Protein AF-A0A401XIW5-F1 (afdb_monomer_lite)

Structure (mmCIF, N/CA/C/O backbone):
data_AF-A0A401XIW5-F1
#
_entry.id   AF-A0A401XIW5-F1
#
loop_
_atom_site.group_PDB
_atom_site.id
_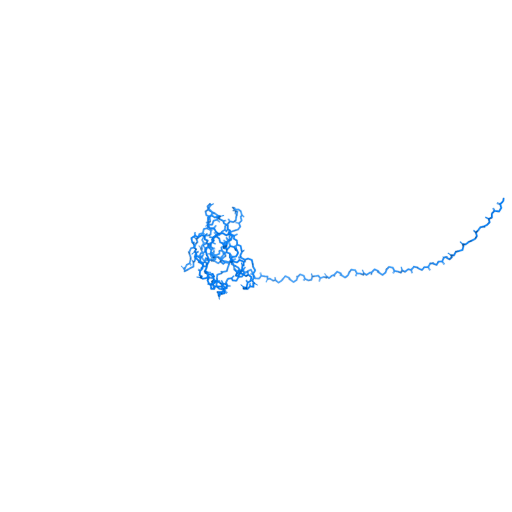atom_site.type_symbol
_atom_site.label_atom_id
_atom_site.label_alt_id
_atom_site.label_comp_id
_atom_site.label_asym_id
_atom_site.label_entity_id
_atom_site.label_seq_id
_atom_site.pdbx_PDB_ins_code
_atom_site.Cartn_x
_atom_site.Cartn_y
_atom_site.Cartn_z
_atom_site.occupancy
_atom_site.B_iso_or_equiv
_atom_site.auth_seq_id
_atom_site.auth_comp_id
_atom_site.auth_asym_id
_atom_site.auth_atom_id
_atom_site.pdbx_PDB_model_num
ATOM 1 N N . MET A 1 1 ? 84.175 1.172 57.069 1.00 37.31 1 MET A N 1
ATOM 2 C CA . MET A 1 1 ? 84.748 1.108 55.706 1.00 37.31 1 MET A CA 1
ATOM 3 C C . MET A 1 1 ? 83.890 1.976 54.790 1.00 37.31 1 MET A C 1
ATOM 5 O O . MET A 1 1 ? 82.680 1.837 54.856 1.00 37.31 1 MET A O 1
ATOM 9 N N . LYS A 1 2 ? 84.532 2.912 54.066 1.00 37.97 2 LYS A N 1
ATOM 10 C CA . LYS A 1 2 ? 84.139 3.655 52.837 1.00 37.97 2 LYS A CA 1
ATOM 11 C C . LYS A 1 2 ? 82.796 3.223 52.183 1.00 37.97 2 LYS A C 1
ATOM 13 O O . LYS A 1 2 ? 82.578 2.031 52.055 1.00 37.97 2 LYS A O 1
ATOM 18 N N . THR A 1 3 ? 81.882 4.083 51.712 1.00 41.94 3 THR A N 1
ATOM 19 C CA . THR A 1 3 ? 82.029 5.334 50.933 1.00 41.94 3 THR A CA 1
ATOM 20 C C . THR A 1 3 ? 80.708 6.121 50.845 1.00 41.94 3 THR A C 1
ATOM 22 O O . THR A 1 3 ? 79.636 5.538 50.724 1.00 41.94 3 THR A O 1
ATOM 25 N N . PHE A 1 4 ? 80.844 7.448 50.775 1.00 37.84 4 PHE A N 1
ATOM 26 C CA . PHE A 1 4 ? 79.904 8.437 50.227 1.00 37.84 4 PHE A CA 1
ATOM 27 C C . PHE A 1 4 ? 79.468 8.133 48.777 1.00 37.84 4 PHE A C 1
ATOM 29 O O . PHE A 1 4 ? 80.301 7.742 47.959 1.00 37.84 4 PHE A O 1
ATOM 36 N N . LYS A 1 5 ? 78.227 8.493 48.417 1.00 41.03 5 LYS A N 1
ATOM 37 C CA . LYS A 1 5 ? 77.905 9.034 47.083 1.00 41.03 5 LYS A CA 1
ATOM 38 C C . LYS A 1 5 ? 76.821 10.111 47.186 1.00 41.03 5 LYS A C 1
ATOM 40 O O . LYS A 1 5 ? 75.716 9.863 47.654 1.00 41.03 5 LYS A O 1
ATOM 45 N N . LEU A 1 6 ? 77.213 11.310 46.765 1.00 42.34 6 LEU A N 1
ATOM 46 C CA . LEU A 1 6 ? 76.418 12.522 46.593 1.00 42.34 6 LEU A CA 1
ATOM 47 C C . LEU A 1 6 ? 75.729 12.501 45.215 1.00 42.34 6 LEU A C 1
ATOM 49 O O . LEU A 1 6 ? 76.299 11.982 44.257 1.00 42.34 6 LEU A O 1
ATOM 53 N N . GLY A 1 7 ? 74.573 13.152 45.109 1.00 36.94 7 GLY A N 1
ATOM 54 C CA . GLY A 1 7 ? 73.889 13.485 43.852 1.00 36.94 7 GLY A CA 1
ATOM 55 C C . GLY A 1 7 ? 72.460 13.940 44.160 1.00 36.94 7 GLY A C 1
ATOM 56 O O . GLY A 1 7 ? 71.568 13.109 44.230 1.00 36.94 7 GLY A O 1
ATOM 57 N N . LEU A 1 8 ? 72.224 15.158 44.663 1.00 43.34 8 LEU A N 1
ATOM 58 C CA . LEU A 1 8 ? 72.025 16.397 43.889 1.00 43.34 8 LEU A CA 1
ATOM 59 C C . LEU A 1 8 ? 71.106 16.189 42.673 1.00 43.34 8 LEU A C 1
ATOM 61 O O . LEU A 1 8 ? 71.531 15.579 41.701 1.00 43.34 8 LEU A O 1
ATOM 65 N N . ILE A 1 9 ? 69.890 16.754 42.711 1.00 45.62 9 ILE A N 1
ATOM 66 C CA . ILE A 1 9 ? 69.423 17.814 41.790 1.00 45.62 9 ILE A CA 1
ATOM 67 C C . ILE A 1 9 ? 67.967 18.223 42.123 1.00 45.62 9 ILE A C 1
ATOM 69 O O . ILE A 1 9 ? 67.027 17.452 41.990 1.00 45.62 9 ILE A O 1
ATOM 73 N N . LYS A 1 10 ? 67.857 19.495 42.534 1.00 39.34 10 LYS A N 1
ATOM 74 C CA . LYS A 1 10 ? 66.812 20.508 42.286 1.00 39.34 10 LYS A CA 1
ATOM 75 C C . LYS A 1 10 ? 65.336 20.199 42.577 1.00 39.34 10 LYS A C 1
ATOM 77 O O . LYS A 1 10 ? 64.615 19.609 41.783 1.00 39.34 10 LYS A O 1
ATOM 82 N N . ALA A 1 11 ? 64.864 20.867 43.628 1.00 47.59 11 ALA A N 1
ATOM 83 C CA . ALA A 1 11 ? 63.531 21.446 43.681 1.00 47.59 11 ALA A CA 1
ATOM 84 C C . ALA A 1 11 ? 63.282 22.391 42.488 1.00 47.59 11 ALA A C 1
ATOM 86 O O . ALA A 1 11 ? 64.125 23.233 42.169 1.00 47.59 11 ALA A O 1
ATOM 87 N N . CYS A 1 12 ? 62.096 22.301 41.891 1.00 41.53 12 CYS A N 1
ATOM 88 C CA . CYS A 1 12 ? 61.442 23.437 41.255 1.00 41.53 12 CYS A CA 1
ATOM 89 C C . CYS A 1 12 ? 59.925 23.242 41.358 1.00 41.53 12 CYS A C 1
ATOM 91 O O . CYS A 1 12 ? 59.324 22.473 40.611 1.00 41.53 12 CYS A O 1
ATOM 93 N N . LEU A 1 13 ? 59.336 23.922 42.346 1.00 44.47 13 LEU A N 1
ATOM 94 C CA . LEU A 1 13 ? 57.960 24.403 42.285 1.00 44.47 13 LEU A CA 1
ATOM 95 C C . LEU A 1 13 ? 57.743 25.067 40.925 1.00 44.47 13 LEU A C 1
ATOM 97 O O . LEU A 1 13 ? 58.480 25.995 40.622 1.00 44.47 13 LEU A O 1
ATOM 101 N N . LEU A 1 14 ? 56.695 24.690 40.199 1.00 46.97 14 LEU A N 1
ATOM 102 C CA . LEU A 1 14 ? 55.871 25.638 39.451 1.00 46.97 14 LEU A CA 1
ATOM 103 C C . LEU A 1 14 ? 54.464 25.044 39.319 1.00 46.97 14 LEU A C 1
ATOM 105 O O . LEU A 1 14 ? 54.198 24.139 38.532 1.00 46.97 14 LEU A O 1
ATOM 109 N N . LEU A 1 15 ? 53.587 25.559 40.177 1.00 45.97 15 LEU A N 1
ATOM 110 C CA . LEU A 1 15 ? 52.139 25.444 40.114 1.00 45.97 15 LEU A CA 1
ATOM 111 C C . LEU A 1 15 ? 51.664 26.018 38.774 1.00 45.97 15 LEU A C 1
ATOM 113 O O . LEU A 1 15 ? 51.851 27.207 38.520 1.00 45.97 15 LEU A O 1
ATOM 117 N N . LEU A 1 16 ? 51.036 25.196 37.936 1.00 48.03 16 LEU A N 1
ATOM 118 C CA . LEU A 1 16 ? 50.231 25.690 36.822 1.00 48.03 16 LEU A CA 1
ATOM 119 C C . LEU A 1 16 ? 48.759 25.695 37.253 1.00 48.03 16 LEU A C 1
ATOM 121 O O . LEU A 1 16 ? 48.281 24.682 37.772 1.00 48.03 16 LEU A O 1
ATOM 125 N N . PRO A 1 17 ? 48.037 26.815 37.077 1.00 44.03 17 PRO A N 1
ATOM 126 C CA . PRO A 1 17 ? 46.630 26.884 37.417 1.00 44.03 17 PRO A CA 1
ATOM 127 C C . PRO A 1 17 ? 45.849 25.994 36.453 1.00 44.03 17 PRO A C 1
ATOM 129 O O . PRO A 1 17 ? 45.993 26.082 35.232 1.00 44.03 17 PRO A O 1
ATOM 132 N N . ILE A 1 18 ? 45.010 25.135 37.024 1.00 52.56 18 ILE A N 1
ATOM 133 C CA . ILE A 1 18 ? 43.974 24.402 36.308 1.00 52.56 18 ILE A CA 1
ATOM 134 C C . ILE A 1 18 ? 43.024 25.465 35.756 1.00 52.56 18 ILE A C 1
ATOM 136 O O . ILE A 1 18 ? 42.173 25.988 36.472 1.00 52.56 18 ILE A O 1
ATOM 140 N N . VAL A 1 19 ? 43.210 25.837 34.492 1.00 48.97 19 VAL A N 1
ATOM 141 C CA . VAL A 1 19 ? 42.214 26.599 33.743 1.00 48.97 19 VAL A CA 1
ATOM 142 C C . VAL A 1 19 ? 41.031 25.657 33.581 1.00 48.97 19 VAL A C 1
ATOM 144 O O . VAL A 1 19 ? 41.038 24.775 32.724 1.00 48.97 19 VAL A O 1
ATOM 147 N N . SER A 1 20 ? 40.042 25.782 34.466 1.00 43.06 20 SER A N 1
ATOM 148 C CA . SER A 1 20 ? 38.747 25.148 34.281 1.00 43.06 20 SER A CA 1
ATOM 149 C C . SER A 1 20 ? 38.121 25.793 33.052 1.00 43.06 20 SER A C 1
ATOM 151 O O . SER A 1 20 ? 37.663 26.937 33.097 1.00 43.06 20 SER A O 1
ATOM 153 N N . TRP A 1 21 ? 38.143 25.078 31.936 1.00 46.25 21 TRP A N 1
ATOM 154 C CA . TRP A 1 21 ? 37.302 25.404 30.800 1.00 46.25 21 TRP A CA 1
ATOM 155 C C . TRP A 1 21 ? 35.865 25.270 31.292 1.00 46.25 21 TRP A C 1
ATOM 157 O O . TRP A 1 21 ? 35.395 24.163 31.551 1.00 46.25 21 TRP A O 1
ATOM 167 N N . GLY A 1 22 ? 35.217 26.412 31.528 1.00 44.25 22 GLY A N 1
ATOM 168 C CA . GLY A 1 22 ? 33.809 26.460 31.877 1.00 44.25 22 GLY A CA 1
ATOM 169 C C . GLY A 1 22 ? 33.021 25.679 30.835 1.00 44.25 22 GLY A C 1
ATOM 170 O O . GLY A 1 22 ? 33.162 25.922 29.635 1.00 44.25 22 GLY A O 1
ATOM 171 N N . GLN A 1 23 ? 32.226 24.717 31.302 1.00 43.03 23 GLN A N 1
ATOM 172 C CA . GLN A 1 23 ? 31.183 24.098 30.501 1.00 43.03 23 GLN A CA 1
ATOM 173 C C . GLN A 1 23 ? 30.237 25.209 30.051 1.00 43.03 23 GLN A C 1
ATOM 175 O O . GLN A 1 23 ? 29.443 25.740 30.822 1.00 43.03 23 GLN A O 1
ATOM 180 N N . PHE A 1 24 ? 30.391 25.606 28.794 1.00 42.59 24 PHE A N 1
ATOM 181 C CA . PHE A 1 24 ? 29.382 26.345 28.067 1.00 42.59 24 PHE A CA 1
ATOM 182 C C . PHE A 1 24 ? 28.251 25.347 27.822 1.00 42.59 24 PHE A C 1
ATOM 184 O O . PHE A 1 24 ? 28.320 24.561 26.880 1.00 42.59 24 PHE A O 1
ATOM 191 N N . ASP A 1 25 ? 27.257 25.311 28.707 1.00 44.00 25 ASP A N 1
ATOM 192 C CA . ASP A 1 25 ? 26.016 24.601 28.427 1.00 44.00 25 ASP A CA 1
ATOM 193 C C . ASP A 1 25 ? 25.265 25.413 27.364 1.00 44.00 25 ASP A C 1
ATOM 195 O O . ASP A 1 25 ? 24.838 26.541 27.644 1.00 44.00 25 ASP A O 1
ATOM 199 N N . PRO A 1 26 ? 25.108 24.915 26.124 1.00 45.03 26 PRO A N 1
ATOM 200 C CA . PRO A 1 26 ? 24.226 25.570 25.182 1.00 45.03 26 PRO A CA 1
ATOM 201 C C . PRO A 1 26 ? 22.808 25.440 25.736 1.00 45.03 26 PRO A C 1
ATOM 203 O O . PRO A 1 26 ? 22.239 24.349 25.805 1.00 45.03 26 PRO A O 1
ATOM 206 N N . ILE A 1 27 ? 22.235 26.571 26.143 1.00 47.72 27 ILE A N 1
ATOM 207 C CA . ILE A 1 27 ? 20.807 26.694 26.412 1.00 47.72 27 ILE A CA 1
ATOM 208 C C . ILE A 1 27 ? 20.106 26.411 25.081 1.00 47.72 27 ILE A C 1
ATOM 210 O O . ILE A 1 27 ? 19.978 27.279 24.217 1.00 47.72 27 ILE A O 1
ATOM 214 N N . PHE A 1 28 ? 19.707 25.157 24.882 1.00 41.66 28 PHE A N 1
ATOM 215 C CA . PHE A 1 28 ? 18.847 24.766 23.780 1.00 41.66 28 PHE A CA 1
ATOM 216 C C . PHE A 1 28 ? 17.485 25.412 24.019 1.00 41.66 28 PHE A C 1
ATOM 218 O O . PHE A 1 28 ? 16.684 24.942 24.828 1.00 41.66 28 PHE A O 1
ATOM 225 N N . TYR A 1 29 ? 17.214 26.505 23.313 1.00 45.19 29 TYR A N 1
ATOM 226 C CA . TYR A 1 29 ? 15.850 26.971 23.131 1.00 45.19 29 TYR A CA 1
ATOM 227 C C . TYR A 1 29 ? 15.076 25.846 22.436 1.00 45.19 29 TYR A C 1
ATOM 229 O O . TYR A 1 29 ? 15.249 25.603 21.242 1.00 45.19 29 TYR A O 1
ATOM 237 N N . ASN A 1 30 ? 14.231 25.140 23.190 1.00 39.53 30 ASN A N 1
ATOM 238 C CA . ASN A 1 30 ? 13.179 24.296 22.633 1.00 39.53 30 ASN A CA 1
ATOM 239 C C . ASN A 1 30 ? 12.168 25.225 21.956 1.00 39.53 30 ASN A C 1
ATOM 241 O O . ASN A 1 30 ? 11.155 25.609 22.539 1.00 39.53 30 ASN A O 1
ATOM 245 N N . ILE A 1 31 ? 12.461 25.623 20.720 1.00 46.56 31 ILE A N 1
ATOM 246 C CA . ILE A 1 31 ? 11.454 26.189 19.833 1.00 46.56 31 ILE A CA 1
ATOM 247 C C . ILE A 1 31 ? 10.496 25.034 19.535 1.00 46.56 31 ILE A C 1
ATOM 249 O O . ILE A 1 31 ? 10.756 24.197 18.672 1.00 46.56 31 ILE A O 1
ATOM 253 N N . MET A 1 32 ? 9.403 24.952 20.297 1.00 43.53 32 MET A N 1
ATOM 254 C CA . MET A 1 32 ? 8.237 24.156 19.925 1.00 43.53 32 MET A CA 1
ATOM 255 C C . MET A 1 32 ? 7.646 24.792 18.669 1.00 43.53 32 MET A C 1
ATOM 257 O O . MET A 1 32 ? 6.782 25.661 18.743 1.00 43.53 32 MET A O 1
ATOM 261 N N . ILE A 1 33 ? 8.145 24.384 17.505 1.00 46.50 33 ILE A N 1
ATOM 262 C CA . ILE A 1 33 ? 7.434 24.604 16.253 1.00 46.50 33 ILE A CA 1
ATOM 263 C C . ILE A 1 33 ? 6.182 23.724 16.351 1.00 46.50 33 ILE A C 1
ATOM 265 O O . ILE A 1 33 ? 6.329 22.506 16.504 1.00 46.50 33 ILE A O 1
ATOM 269 N N . PRO A 1 34 ? 4.959 24.284 16.330 1.00 44.31 34 PRO A N 1
ATOM 270 C CA . PRO A 1 34 ? 3.762 23.469 16.232 1.00 44.31 34 PRO A CA 1
ATOM 271 C C . PRO A 1 34 ? 3.853 22.696 14.917 1.00 44.31 34 PRO A C 1
ATOM 273 O O . PRO A 1 34 ? 3.746 23.256 13.831 1.00 44.31 34 PRO A O 1
ATOM 276 N N . HIS A 1 35 ? 4.148 21.404 15.014 1.00 50.78 35 HIS A N 1
ATOM 277 C CA . HIS A 1 35 ? 4.090 20.519 13.868 1.00 50.78 35 HIS A CA 1
ATOM 278 C C . HIS A 1 35 ? 2.613 20.310 13.552 1.00 50.78 35 HIS A C 1
ATOM 280 O O . HIS A 1 35 ? 1.933 19.565 14.264 1.00 50.78 35 HIS A O 1
ATOM 286 N N . ASP A 1 36 ? 2.121 20.971 12.504 1.00 54.94 36 ASP A N 1
ATOM 287 C CA . ASP A 1 36 ? 0.847 20.615 11.891 1.00 54.94 36 ASP A CA 1
ATOM 288 C C . ASP A 1 36 ? 0.854 19.102 11.659 1.00 54.94 36 ASP A C 1
ATOM 290 O O . ASP A 1 36 ? 1.730 18.549 10.983 1.00 54.94 36 ASP A O 1
ATOM 294 N N . LYS A 1 37 ? -0.071 18.396 12.314 1.00 60.56 37 LYS A N 1
ATOM 295 C CA . LYS A 1 37 ? -0.179 16.946 12.168 1.00 60.56 37 LYS A CA 1
ATOM 296 C C . LYS A 1 37 ? -0.581 16.670 10.727 1.00 60.56 37 LYS A C 1
ATOM 298 O O . LYS A 1 37 ? -1.717 16.940 10.351 1.00 60.56 37 LYS A O 1
ATOM 303 N N . VAL A 1 38 ? 0.351 16.126 9.946 1.00 69.19 38 VAL A N 1
ATOM 304 C CA . VAL A 1 38 ? 0.094 15.665 8.578 1.00 69.19 38 VAL A CA 1
ATOM 305 C C . VAL A 1 38 ? -1.127 14.746 8.596 1.00 69.19 38 VAL A C 1
ATOM 307 O O . VAL A 1 38 ? -1.161 13.760 9.339 1.00 69.19 38 VAL A O 1
ATOM 310 N N . GLU A 1 39 ? -2.144 15.100 7.815 1.00 84.06 39 GLU A N 1
ATOM 311 C CA . GLU A 1 39 ? -3.369 14.319 7.712 1.00 84.06 39 GLU A CA 1
ATOM 312 C C . GLU A 1 39 ? -3.067 12.942 7.115 1.00 84.06 39 GLU A C 1
ATOM 314 O O . GLU A 1 39 ? -2.438 12.812 6.068 1.00 84.06 39 GLU A O 1
ATOM 319 N N . THR A 1 40 ? -3.500 11.893 7.811 1.00 90.38 40 THR A N 1
ATOM 320 C CA . THR A 1 40 ? -3.338 10.508 7.358 1.00 90.38 40 THR A CA 1
ATOM 321 C C . THR A 1 40 ? -4.574 10.053 6.589 1.00 90.38 40 THR A C 1
ATOM 323 O O . THR A 1 40 ? -5.681 10.507 6.882 1.00 90.38 40 THR A O 1
ATOM 326 N N . ILE A 1 41 ? -4.430 9.066 5.700 1.00 92.50 41 ILE A N 1
ATOM 327 C CA . ILE A 1 41 ? -5.585 8.433 5.038 1.00 92.50 41 ILE A CA 1
ATOM 328 C C . ILE A 1 41 ? -6.599 7.939 6.081 1.00 92.50 41 ILE A C 1
ATOM 330 O O . ILE A 1 41 ? -7.790 8.173 5.949 1.00 92.50 41 ILE A O 1
ATOM 334 N N . ALA A 1 42 ? -6.147 7.319 7.176 1.00 92.88 42 ALA A N 1
ATOM 335 C CA . ALA A 1 42 ? -7.054 6.823 8.212 1.00 92.88 42 ALA A CA 1
ATOM 336 C C . ALA A 1 42 ? -7.873 7.947 8.878 1.00 92.88 42 ALA A C 1
ATOM 338 O O . ALA A 1 42 ? -9.036 7.737 9.213 1.00 92.88 42 ALA A O 1
ATOM 339 N N . SER A 1 43 ? -7.288 9.133 9.086 1.00 90.94 43 SER A N 1
ATOM 340 C CA . SER A 1 43 ? -8.031 10.289 9.605 1.00 90.94 43 SER A CA 1
ATOM 341 C C . SER A 1 43 ? -8.975 10.893 8.568 1.00 90.94 43 SER A C 1
ATOM 343 O O . SER A 1 43 ? -10.078 11.272 8.947 1.00 90.94 43 SER A O 1
ATOM 345 N N . MET A 1 44 ? -8.574 10.936 7.295 1.00 92.75 44 MET A N 1
ATOM 346 C CA . MET A 1 44 ? -9.412 11.396 6.183 1.00 92.75 44 MET A CA 1
ATOM 347 C C . MET A 1 44 ? -10.672 10.527 6.057 1.00 92.75 44 MET A C 1
ATOM 349 O O . MET A 1 44 ? -11.775 11.037 6.218 1.00 92.75 44 MET A O 1
ATOM 353 N N . LEU A 1 45 ? -10.503 9.202 5.955 1.00 92.94 45 LEU A N 1
ATOM 354 C CA . LEU A 1 45 ? -11.608 8.236 5.889 1.00 92.94 45 LEU A CA 1
ATOM 355 C C . LEU A 1 45 ? -12.587 8.407 7.069 1.00 92.94 45 LEU A C 1
ATOM 357 O O . LEU A 1 45 ? -13.801 8.440 6.892 1.00 92.94 45 LEU A O 1
ATOM 361 N N . LYS A 1 46 ? -12.069 8.575 8.295 1.00 92.81 46 LYS A N 1
ATOM 362 C CA . LYS A 1 46 ? -12.910 8.800 9.485 1.00 92.81 46 LYS A CA 1
ATOM 363 C C . LYS A 1 46 ? -13.705 10.103 9.420 1.00 92.81 46 LYS A C 1
ATOM 365 O O . LYS A 1 46 ? -14.855 10.117 9.850 1.00 92.81 46 LYS A O 1
ATOM 370 N N . LYS A 1 47 ? -13.107 11.195 8.928 1.00 91.56 47 LYS A N 1
ATOM 371 C CA . LYS A 1 47 ? -13.805 12.483 8.753 1.00 91.56 47 LYS A CA 1
ATOM 372 C C . LYS A 1 47 ? -14.942 12.371 7.742 1.00 91.56 47 LYS A C 1
ATOM 374 O O . LYS A 1 47 ? -15.954 13.041 7.896 1.00 91.56 47 LYS A O 1
ATOM 379 N N . GLU A 1 48 ? -14.784 11.499 6.756 1.00 91.25 48 GLU A N 1
ATOM 380 C CA . GLU A 1 48 ? -15.791 11.207 5.736 1.00 91.25 48 GLU A CA 1
ATOM 381 C C . GLU A 1 48 ? -16.840 10.181 6.206 1.00 91.25 48 GLU A C 1
ATOM 383 O O . GLU A 1 48 ? -17.724 9.796 5.446 1.00 91.25 48 GLU A O 1
ATOM 388 N N . GLY A 1 49 ? -16.778 9.752 7.472 1.00 90.44 49 GLY A N 1
ATOM 389 C CA . GLY A 1 49 ? -17.760 8.853 8.078 1.00 90.44 49 GLY A CA 1
ATOM 390 C C . GLY A 1 49 ? -17.513 7.368 7.812 1.00 90.44 49 GLY A C 1
ATOM 391 O O . GLY A 1 49 ? -18.379 6.548 8.108 1.00 90.44 49 GLY A O 1
ATOM 392 N N . VAL A 1 50 ? -16.345 6.995 7.285 1.00 91.88 50 VAL A N 1
ATOM 393 C CA . VAL A 1 50 ? -15.990 5.593 7.049 1.00 91.88 50 VAL A CA 1
ATOM 394 C C . VAL A 1 50 ? -15.580 4.912 8.351 1.00 91.88 50 VAL A C 1
ATOM 396 O O . VAL A 1 50 ? -14.623 5.311 9.024 1.00 91.88 50 VAL A O 1
ATOM 399 N N . GLU A 1 51 ? -16.265 3.820 8.681 1.00 89.94 51 GLU A N 1
ATOM 400 C CA . GLU A 1 51 ? -15.903 2.978 9.814 1.00 89.94 51 GLU A CA 1
ATOM 401 C C . GLU A 1 51 ? -14.689 2.098 9.475 1.00 89.94 51 GLU A C 1
ATOM 403 O O . GLU A 1 51 ? -14.710 1.272 8.562 1.00 89.94 51 GLU A O 1
ATOM 408 N N . LEU A 1 52 ? -13.598 2.270 10.227 1.00 90.19 52 LEU A N 1
ATOM 409 C CA . LEU A 1 52 ? -12.373 1.492 10.039 1.00 90.19 52 LEU A CA 1
ATOM 410 C C . LEU A 1 52 ? -12.438 0.191 10.844 1.00 90.19 52 LEU A C 1
ATOM 412 O O . LEU A 1 52 ? -11.815 0.084 11.902 1.00 90.19 52 LEU A O 1
ATOM 416 N N . ASN A 1 53 ? -13.183 -0.793 10.348 1.00 86.00 53 ASN A N 1
ATOM 417 C CA . ASN A 1 53 ? -13.241 -2.120 10.953 1.00 86.00 53 ASN A CA 1
ATOM 418 C C . ASN A 1 53 ? -12.309 -3.099 10.220 1.00 86.00 53 ASN A C 1
ATOM 420 O O . ASN A 1 53 ? -12.287 -3.164 8.993 1.00 86.00 53 ASN A O 1
ATOM 424 N N . ILE A 1 54 ? -11.510 -3.846 10.982 1.00 84.50 54 ILE A N 1
ATOM 425 C CA . ILE A 1 54 ? -10.659 -4.921 10.474 1.00 84.50 54 ILE A CA 1
ATOM 426 C C . ILE A 1 54 ? -11.066 -6.187 11.214 1.00 84.50 54 ILE A C 1
ATOM 428 O O . ILE A 1 54 ? -10.816 -6.311 12.414 1.00 84.50 54 ILE A O 1
ATOM 432 N N . GLU A 1 55 ? -11.671 -7.119 10.481 1.00 74.56 55 GLU A N 1
ATOM 433 C CA . GLU A 1 55 ? -11.988 -8.454 10.980 1.00 74.56 55 GLU A CA 1
ATOM 434 C C . GLU A 1 55 ? -10.709 -9.262 11.296 1.00 74.56 55 GLU A C 1
ATOM 436 O O . GLU A 1 55 ? -9.572 -8.809 11.129 1.00 74.56 55 GLU A O 1
ATOM 441 N N . SER A 1 56 ? -10.881 -10.502 11.754 1.00 63.44 56 SER A N 1
ATOM 442 C CA . SER A 1 56 ? -9.825 -11.378 12.286 1.00 63.44 56 SER A CA 1
ATOM 443 C C . SER A 1 56 ? -8.637 -11.653 11.346 1.00 63.44 56 SER A C 1
ATOM 445 O O . SER A 1 56 ? -7.594 -12.110 11.811 1.00 63.44 56 SER A O 1
ATOM 447 N N . GLN A 1 57 ? -8.737 -11.334 10.050 1.00 67.62 57 GLN A N 1
ATOM 448 C CA . GLN A 1 57 ? -7.673 -11.531 9.054 1.00 67.62 57 GLN A CA 1
ATOM 449 C C . GLN A 1 57 ? -6.565 -10.456 9.081 1.00 67.62 57 GLN A C 1
ATOM 451 O O . GLN A 1 57 ? -5.598 -10.536 8.324 1.00 67.62 57 GLN A O 1
ATOM 456 N N . GLY A 1 58 ? -6.666 -9.443 9.951 1.00 80.38 58 GLY A N 1
ATOM 457 C CA . GLY A 1 58 ? -5.611 -8.436 10.148 1.00 80.38 58 GLY A CA 1
ATOM 458 C C . GLY A 1 58 ? -5.490 -7.396 9.024 1.00 80.38 58 GLY A C 1
ATOM 459 O O . GLY A 1 58 ? -4.652 -6.491 9.108 1.00 80.38 58 GLY A O 1
ATOM 460 N N . TYR A 1 59 ? -6.343 -7.478 8.001 1.00 89.75 59 TYR A N 1
ATOM 461 C CA . TYR A 1 59 ? -6.547 -6.438 7.000 1.00 89.75 59 TYR A CA 1
ATOM 462 C C . TYR A 1 59 ? -8.010 -6.386 6.541 1.00 89.75 59 TYR A C 1
ATOM 464 O O . TYR A 1 59 ? -8.752 -7.350 6.713 1.00 89.75 59 TYR A O 1
ATOM 472 N N . ALA A 1 60 ? -8.409 -5.263 5.953 1.00 92.25 60 ALA A N 1
ATOM 473 C CA . ALA A 1 60 ? -9.694 -5.089 5.283 1.00 92.25 60 ALA A CA 1
ATOM 474 C C . ALA A 1 60 ? -9.523 -4.180 4.062 1.00 92.25 60 ALA A C 1
ATOM 476 O O . ALA A 1 60 ? -8.572 -3.398 3.995 1.00 92.25 60 ALA A O 1
ATOM 477 N N . ILE A 1 61 ? -10.435 -4.278 3.097 1.00 93.56 61 ILE A N 1
ATOM 478 C CA . ILE A 1 61 ? -10.484 -3.370 1.948 1.00 93.56 61 ILE A CA 1
ATOM 479 C C . ILE A 1 61 ? -11.731 -2.514 2.081 1.00 93.56 61 ILE A C 1
ATOM 481 O O . ILE A 1 61 ? -12.827 -3.040 2.248 1.00 93.56 61 ILE A O 1
ATOM 485 N N . VAL A 1 62 ? -11.552 -1.204 1.968 1.00 93.88 62 VAL A N 1
ATOM 486 C CA . VAL A 1 62 ? -12.647 -0.240 1.934 1.00 93.88 62 VAL A CA 1
ATOM 487 C C . VAL A 1 62 ? -12.615 0.486 0.602 1.00 93.88 62 VAL A C 1
ATOM 489 O O . VAL A 1 62 ? -11.559 0.937 0.164 1.00 93.88 62 VAL A O 1
ATOM 492 N N . ASN A 1 63 ? -13.767 0.584 -0.049 1.00 93.12 63 ASN A N 1
ATOM 493 C CA . ASN A 1 63 ? -13.923 1.364 -1.269 1.00 93.12 63 ASN A CA 1
ATOM 494 C C . ASN A 1 63 ? -14.632 2.663 -0.920 1.00 93.12 63 ASN A C 1
ATOM 496 O O . ASN A 1 63 ? -15.664 2.634 -0.250 1.00 93.12 63 ASN A O 1
ATOM 500 N N . GLN A 1 64 ? -14.087 3.776 -1.390 1.00 90.12 64 GLN A N 1
ATOM 501 C CA . GLN A 1 64 ? -14.698 5.081 -1.232 1.00 90.12 64 GLN A CA 1
ATOM 502 C C . GLN A 1 64 ? -14.515 5.885 -2.511 1.00 90.12 64 GLN A C 1
ATOM 504 O O . GLN A 1 64 ? -13.410 5.995 -3.051 1.00 90.12 64 GLN A O 1
ATOM 509 N N . ASP A 1 65 ? -15.632 6.397 -3.018 1.00 87.31 65 ASP A N 1
ATOM 510 C CA . ASP A 1 65 ? -15.736 7.001 -4.340 1.00 87.31 65 ASP A CA 1
ATOM 511 C C . ASP A 1 65 ? -15.153 6.088 -5.433 1.00 87.31 65 ASP A C 1
ATOM 513 O O . ASP A 1 65 ? -15.686 5.015 -5.717 1.00 87.31 65 ASP A O 1
ATOM 517 N N . LYS A 1 66 ? -14.048 6.514 -6.053 1.00 88.19 66 LYS A N 1
ATOM 518 C CA . LYS A 1 66 ? -13.331 5.792 -7.117 1.00 88.19 66 LYS A CA 1
ATOM 519 C C . LYS A 1 66 ? -12.034 5.144 -6.631 1.00 88.19 66 LYS A C 1
ATOM 521 O O . LYS A 1 66 ? -11.310 4.565 -7.437 1.00 88.19 66 LYS A O 1
ATOM 526 N N . ASN A 1 67 ? -11.721 5.267 -5.344 1.00 92.62 67 ASN A N 1
ATOM 527 C CA . ASN A 1 67 ? -10.487 4.770 -4.754 1.00 92.62 67 ASN A CA 1
ATOM 528 C C . ASN A 1 67 ? -10.768 3.553 -3.865 1.00 92.62 67 ASN A C 1
ATOM 530 O O . ASN A 1 67 ? -11.796 3.453 -3.195 1.00 92.62 67 ASN A O 1
ATOM 534 N N . SER A 1 68 ? -9.807 2.636 -3.824 1.00 94.94 68 SER A N 1
ATOM 535 C CA . SER A 1 68 ? -9.803 1.521 -2.880 1.00 94.94 68 SER A CA 1
ATOM 536 C C . SER A 1 68 ? -8.670 1.709 -1.883 1.00 94.94 68 SER A C 1
ATOM 538 O O . SER A 1 68 ? -7.556 2.088 -2.251 1.00 94.94 68 SER A O 1
ATOM 540 N N . PHE A 1 69 ? -8.937 1.396 -0.624 1.00 95.88 69 PHE A N 1
ATOM 541 C CA . PHE A 1 69 ? -7.999 1.525 0.478 1.00 95.88 69 PHE A CA 1
ATOM 542 C C . PHE A 1 69 ? -7.831 0.185 1.185 1.00 95.88 69 PHE A C 1
ATOM 544 O O . PHE A 1 69 ? -8.794 -0.547 1.399 1.00 95.88 69 PHE A O 1
ATOM 551 N N . LEU A 1 70 ? -6.596 -0.134 1.562 1.00 95.56 70 LEU A N 1
ATOM 552 C CA . LEU A 1 70 ? -6.273 -1.281 2.394 1.00 95.56 70 LEU A CA 1
ATOM 553 C C . LEU A 1 70 ? -6.053 -0.804 3.825 1.00 95.56 70 LEU A C 1
ATOM 555 O O . LEU A 1 70 ? -5.135 -0.031 4.107 1.00 95.56 70 LEU A O 1
ATOM 559 N N . LEU A 1 71 ? -6.887 -1.297 4.729 1.00 95.06 71 LEU A N 1
ATOM 560 C CA . LEU A 1 71 ? -6.720 -1.148 6.163 1.00 95.06 71 LEU A CA 1
ATOM 561 C C . LEU A 1 71 ? -5.875 -2.315 6.668 1.00 95.06 71 LEU A C 1
ATOM 563 O O . LEU A 1 71 ? -6.147 -3.464 6.342 1.00 95.06 71 LEU A O 1
ATOM 567 N N . PHE A 1 72 ? -4.846 -2.036 7.457 1.00 93.44 72 PHE A N 1
ATOM 568 C CA . PHE A 1 72 ? -3.937 -3.039 7.996 1.00 93.44 72 PHE A CA 1
ATOM 569 C C . PHE A 1 72 ? -3.740 -2.841 9.492 1.00 93.44 72 PHE A C 1
ATOM 571 O O . PHE A 1 72 ? -3.479 -1.728 9.964 1.00 93.44 72 PHE A O 1
ATOM 578 N N . LYS A 1 73 ? -3.776 -3.950 10.230 1.00 91.25 73 LYS A N 1
ATOM 579 C CA . LYS A 1 73 ? -3.551 -3.983 11.670 1.00 91.25 73 LYS A CA 1
ATOM 580 C C . LYS A 1 73 ? -2.486 -5.022 11.993 1.00 91.25 73 LYS A C 1
ATOM 582 O O . LYS A 1 73 ? -2.680 -6.216 11.802 1.00 91.25 73 LYS A O 1
ATOM 587 N N . LYS A 1 74 ? -1.333 -4.572 12.500 1.00 86.44 74 LYS A N 1
ATOM 588 C CA . LYS A 1 74 ? -0.196 -5.467 12.787 1.00 86.44 74 LYS A CA 1
ATOM 589 C C . LYS A 1 74 ? -0.488 -6.416 13.953 1.00 86.44 74 LYS A C 1
ATOM 591 O O . LYS A 1 74 ? 0.007 -7.538 13.967 1.00 86.44 74 LYS A O 1
ATOM 596 N N . LYS A 1 75 ? -1.193 -5.923 14.971 1.00 86.75 75 LYS A N 1
ATOM 597 C CA . LYS A 1 75 ? -1.579 -6.644 16.191 1.00 86.75 75 LYS A CA 1
ATOM 598 C C . LYS A 1 75 ? -2.940 -6.132 16.650 1.00 86.75 75 LYS A C 1
ATOM 600 O O . LYS A 1 75 ? -3.265 -4.979 16.410 1.00 86.75 75 LYS A O 1
ATOM 605 N N . GLU A 1 76 ? -3.688 -6.916 17.413 1.00 83.81 76 GLU A N 1
ATOM 606 C CA . GLU A 1 76 ? -5.015 -6.518 17.911 1.00 83.81 76 GLU A CA 1
ATOM 607 C C . GLU A 1 76 ? -5.035 -5.163 18.652 1.00 83.81 76 GLU A C 1
ATOM 609 O O . GLU A 1 76 ? -5.980 -4.392 18.513 1.00 83.81 76 GLU A O 1
ATOM 614 N N . LYS A 1 77 ? -3.957 -4.821 19.367 1.00 85.44 77 LYS A N 1
ATOM 615 C CA . LYS A 1 77 ? -3.811 -3.545 20.093 1.00 85.44 77 LYS A CA 1
ATOM 616 C C . LYS A 1 77 ? -3.125 -2.423 19.300 1.00 85.44 77 LYS A C 1
ATOM 618 O O . LYS A 1 77 ? -2.925 -1.348 19.847 1.00 85.44 77 LYS A O 1
ATOM 623 N N . SER A 1 78 ? -2.686 -2.666 18.062 1.00 86.19 78 SER A N 1
ATOM 624 C CA . SER A 1 78 ? -2.024 -1.629 17.258 1.00 86.19 78 SER A CA 1
ATOM 625 C C . SER A 1 78 ? -3.034 -0.747 16.540 1.00 86.19 78 SER A C 1
ATOM 627 O O . SER A 1 78 ? -4.075 -1.245 16.109 1.00 86.19 78 SER A O 1
ATOM 629 N N . ASP A 1 79 ? -2.661 0.507 16.300 1.00 89.31 79 ASP A N 1
ATOM 630 C CA . ASP A 1 79 ? -3.433 1.407 15.448 1.00 89.31 79 ASP A CA 1
ATOM 631 C C . ASP A 1 79 ? -3.640 0.830 14.045 1.00 89.31 79 ASP A C 1
ATOM 633 O O . ASP A 1 79 ? -2.779 0.136 13.485 1.00 89.31 79 ASP A O 1
ATOM 637 N N . ILE A 1 80 ? -4.802 1.143 13.477 1.00 91.50 80 ILE A N 1
ATOM 638 C CA . ILE A 1 80 ? -5.130 0.810 12.096 1.00 91.50 80 ILE A CA 1
ATOM 639 C C . ILE A 1 80 ? -4.365 1.757 11.181 1.00 91.50 80 ILE A C 1
ATOM 641 O O . ILE A 1 80 ? -4.490 2.978 11.277 1.00 91.50 80 ILE A O 1
ATOM 645 N N . ARG A 1 81 ? -3.589 1.183 10.264 1.00 93.56 81 ARG A N 1
ATOM 646 C CA . ARG A 1 81 ? -2.949 1.928 9.182 1.00 93.56 81 ARG A CA 1
ATOM 647 C C . ARG A 1 81 ? -3.803 1.777 7.935 1.00 93.56 81 ARG A C 1
ATOM 649 O O . ARG A 1 81 ? -4.143 0.656 7.577 1.00 93.56 81 ARG A O 1
ATOM 656 N N . ALA A 1 82 ? -4.120 2.885 7.282 1.00 95.19 82 ALA A N 1
ATOM 657 C CA . ALA A 1 82 ? -4.800 2.881 5.995 1.00 95.19 82 AL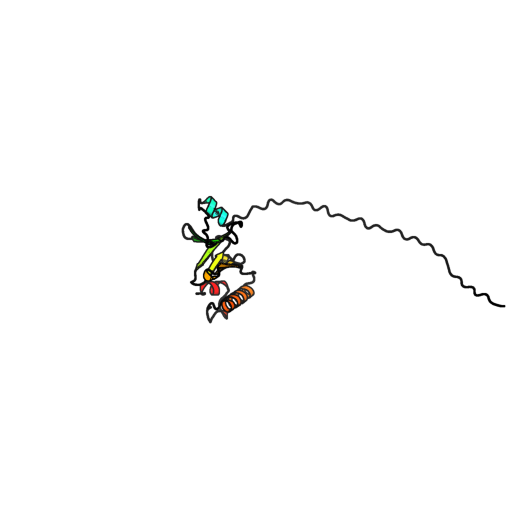A A CA 1
ATOM 658 C C . ALA A 1 82 ? -3.805 3.228 4.887 1.00 95.19 82 ALA A C 1
ATOM 660 O O . ALA A 1 82 ? -2.923 4.068 5.080 1.00 95.19 82 ALA A O 1
ATOM 661 N N . PHE A 1 83 ? -3.956 2.573 3.743 1.00 95.62 83 PHE A N 1
ATOM 662 C CA . PHE A 1 83 ? -3.147 2.803 2.557 1.00 95.62 83 PHE A CA 1
ATOM 663 C C . PHE A 1 83 ? -4.042 2.885 1.333 1.00 95.62 83 PHE A C 1
ATOM 665 O O . PHE A 1 83 ? -4.958 2.079 1.200 1.00 95.62 83 PHE A O 1
ATOM 672 N N . LYS A 1 84 ? -3.742 3.781 0.399 1.00 95.69 84 LYS A N 1
ATOM 673 C CA . LYS A 1 84 ? -4.369 3.755 -0.920 1.00 95.69 84 LYS A CA 1
ATOM 674 C C . LYS A 1 84 ? -3.859 2.553 -1.701 1.00 95.69 84 LYS A C 1
ATOM 676 O O . LYS A 1 84 ? -2.651 2.312 -1.749 1.00 95.69 84 LYS A O 1
ATOM 681 N N . ILE A 1 85 ? -4.764 1.801 -2.314 1.00 95.00 85 ILE A N 1
ATOM 682 C CA . ILE A 1 85 ? -4.421 0.717 -3.230 1.00 95.00 85 ILE A CA 1
ATOM 683 C C . ILE A 1 85 ? -4.130 1.346 -4.588 1.00 95.00 85 ILE A C 1
ATOM 685 O O . ILE A 1 85 ? -5.029 1.813 -5.278 1.00 95.00 85 ILE A O 1
ATOM 689 N N . LEU A 1 86 ? -2.855 1.355 -4.966 1.00 91.75 86 LEU A N 1
ATOM 690 C CA . LEU A 1 86 ? -2.407 1.851 -6.266 1.00 91.75 86 LEU A CA 1
ATOM 691 C C . LEU A 1 86 ? -2.597 0.798 -7.356 1.00 91.75 86 LEU A C 1
ATOM 693 O O . LEU A 1 86 ? -2.894 1.124 -8.501 1.00 91.75 86 LEU A O 1
ATOM 697 N N . ARG A 1 87 ? -2.388 -0.475 -7.002 1.00 89.06 87 ARG A N 1
ATOM 698 C CA . ARG A 1 87 ? -2.570 -1.610 -7.906 1.00 89.06 87 ARG A CA 1
ATOM 699 C C . ARG A 1 87 ? -2.837 -2.889 -7.125 1.00 89.06 87 ARG A C 1
ATOM 701 O O . ARG A 1 87 ? -2.257 -3.106 -6.060 1.00 89.06 87 ARG A O 1
ATOM 708 N N . LYS A 1 88 ? -3.668 -3.758 -7.695 1.00 90.94 88 LYS A N 1
ATOM 709 C CA . LYS A 1 88 ? -3.924 -5.117 -7.214 1.00 90.94 88 LYS A CA 1
ATOM 710 C C . LYS A 1 88 ? -3.407 -6.122 -8.239 1.00 90.94 88 LYS A C 1
ATOM 712 O O . LYS A 1 88 ? -3.709 -5.991 -9.422 1.00 90.94 88 LYS A O 1
ATOM 717 N N . THR A 1 89 ? -2.664 -7.117 -7.775 1.00 86.56 89 THR A N 1
ATOM 718 C CA . THR A 1 89 ? -2.313 -8.316 -8.544 1.00 86.56 89 THR A CA 1
ATOM 719 C C . THR A 1 89 ? -2.863 -9.553 -7.837 1.00 86.56 89 THR A C 1
ATOM 721 O O . THR A 1 89 ? -3.473 -9.455 -6.767 1.00 86.56 89 THR A O 1
ATOM 724 N N . ASN A 1 90 ? -2.646 -10.736 -8.413 1.00 83.75 90 ASN A N 1
ATOM 725 C CA . ASN A 1 90 ? -3.057 -11.994 -7.781 1.00 83.75 90 ASN A CA 1
ATOM 726 C C . ASN A 1 90 ? -2.260 -12.294 -6.498 1.00 83.75 90 ASN A C 1
ATOM 728 O O . ASN A 1 90 ? -2.749 -12.993 -5.613 1.00 83.75 90 ASN A O 1
ATOM 732 N N . ASN A 1 91 ? -1.043 -11.752 -6.387 1.00 82.31 91 ASN A N 1
ATOM 733 C CA . ASN A 1 91 ? -0.085 -12.118 -5.342 1.00 82.31 91 ASN A CA 1
ATOM 734 C C . ASN A 1 91 ? 0.134 -11.011 -4.304 1.00 82.31 91 ASN A C 1
ATOM 736 O O . ASN A 1 91 ? 0.504 -11.295 -3.161 1.00 82.31 91 ASN A O 1
ATOM 740 N N . PHE A 1 92 ? -0.058 -9.747 -4.684 1.00 88.75 92 PHE A N 1
ATOM 741 C CA . PHE A 1 92 ? 0.195 -8.621 -3.796 1.00 88.75 92 PHE A CA 1
ATOM 742 C C . PHE A 1 92 ? -0.656 -7.390 -4.133 1.00 88.75 92 PHE A C 1
ATOM 744 O O . PHE A 1 92 ? -1.215 -7.240 -5.217 1.00 88.75 92 PHE A O 1
ATOM 751 N N . TYR A 1 93 ? -0.706 -6.468 -3.178 1.00 92.12 93 TYR A N 1
ATOM 752 C CA . TYR A 1 93 ? -1.220 -5.118 -3.354 1.00 92.12 93 TYR A CA 1
ATOM 753 C C . TYR A 1 93 ? -0.056 -4.135 -3.310 1.00 92.12 93 TYR A C 1
ATOM 755 O O . TYR A 1 93 ? 0.771 -4.187 -2.394 1.00 92.12 93 TYR A O 1
ATOM 763 N N . LEU A 1 94 ? -0.000 -3.240 -4.291 1.00 91.12 94 LEU A N 1
ATOM 764 C CA . LEU A 1 94 ? 0.877 -2.078 -4.271 1.00 91.12 94 LEU A CA 1
ATOM 765 C C . LEU A 1 94 ? 0.137 -0.932 -3.589 1.00 91.12 94 LEU A C 1
ATOM 767 O O . LEU A 1 94 ? -0.953 -0.545 -4.013 1.00 91.12 94 LEU A O 1
ATOM 771 N N . LEU A 1 95 ? 0.731 -0.410 -2.526 1.00 93.75 95 LEU A N 1
ATOM 772 C CA . LEU A 1 95 ? 0.077 0.473 -1.574 1.00 93.75 95 LEU A CA 1
ATOM 773 C C . LEU A 1 95 ? 0.831 1.795 -1.421 1.00 93.75 95 LEU A C 1
ATOM 775 O O . LEU A 1 95 ? 2.062 1.804 -1.458 1.00 93.75 95 LEU A O 1
ATOM 779 N N . CYS A 1 96 ? 0.097 2.875 -1.151 1.00 92.00 96 CYS A N 1
ATOM 780 C CA . CYS A 1 96 ? 0.647 4.170 -0.759 1.00 92.00 96 CYS A CA 1
ATOM 781 C C . CYS A 1 96 ? 0.149 4.615 0.613 1.00 92.00 96 CYS A C 1
ATOM 783 O O . CYS A 1 96 ? -1.027 4.431 0.915 1.00 92.00 96 CYS A O 1
ATOM 785 N N . SER A 1 97 ? 1.004 5.225 1.442 1.00 92.06 97 SER A N 1
ATOM 786 C CA . SER A 1 97 ? 0.529 5.851 2.690 1.00 92.06 97 SER A CA 1
ATOM 787 C C . SER A 1 97 ? -0.203 7.174 2.484 1.00 92.06 97 SER A C 1
ATOM 789 O O . SER A 1 97 ? -0.876 7.619 3.410 1.00 92.06 97 SER A O 1
ATOM 791 N N . ASP A 1 98 ? -0.077 7.769 1.299 1.00 90.25 98 ASP A N 1
ATOM 792 C CA . ASP A 1 98 ? -0.645 9.072 0.961 1.00 90.25 98 ASP A CA 1
ATOM 793 C C . ASP A 1 98 ? -1.721 8.893 -0.119 1.00 90.25 98 ASP A C 1
ATOM 795 O O . ASP A 1 98 ? -1.651 7.955 -0.924 1.00 90.25 98 ASP A O 1
ATOM 799 N N . ASP A 1 99 ? -2.720 9.779 -0.152 1.00 89.88 99 ASP A N 1
ATOM 800 C CA . ASP A 1 99 ? -3.753 9.765 -1.192 1.00 89.88 99 ASP A CA 1
ATOM 801 C C . ASP A 1 99 ? -3.233 10.401 -2.490 1.00 89.88 99 ASP A C 1
ATOM 803 O O . ASP A 1 99 ? -3.569 11.519 -2.868 1.00 89.88 99 ASP A O 1
ATOM 807 N N . VAL A 1 100 ? -2.334 9.684 -3.159 1.00 88.06 100 VAL A N 1
ATOM 808 C CA . VAL A 1 100 ? -1.686 10.116 -4.400 1.00 88.06 100 VAL A CA 1
ATOM 809 C C . VAL A 1 100 ? -1.661 8.984 -5.418 1.00 88.06 100 VAL A C 1
ATOM 811 O O . VAL A 1 100 ? -1.874 7.817 -5.098 1.00 88.06 100 VAL A O 1
ATOM 814 N N . GLU A 1 101 ? -1.406 9.323 -6.675 1.00 86.44 101 GLU A N 1
ATOM 815 C CA . GLU A 1 101 ? -1.245 8.338 -7.744 1.00 86.44 101 GLU A CA 1
ATOM 816 C C . GLU A 1 101 ? 0.099 7.596 -7.671 1.00 86.44 101 GLU A C 1
ATOM 818 O O . GLU A 1 101 ? 1.044 8.014 -6.993 1.00 86.44 101 GLU A O 1
ATOM 823 N N . LEU A 1 102 ? 0.198 6.490 -8.416 1.00 81.00 102 LEU A N 1
ATOM 824 C CA . LEU A 1 102 ? 1.303 5.530 -8.350 1.00 81.00 102 LEU A CA 1
ATOM 825 C C . LEU A 1 102 ? 2.686 6.180 -8.504 1.00 81.00 102 LEU A C 1
ATOM 827 O O . LEU A 1 102 ? 3.588 5.902 -7.714 1.00 81.00 102 LEU A O 1
ATOM 831 N N . CYS A 1 103 ? 2.838 7.096 -9.461 1.00 78.19 103 CYS A N 1
ATOM 832 C CA . CYS A 1 103 ? 4.111 7.768 -9.734 1.00 78.19 103 CYS A CA 1
ATOM 833 C C . CYS A 1 103 ? 4.491 8.815 -8.672 1.00 78.19 103 CYS A C 1
ATOM 835 O O . CYS A 1 103 ? 5.664 9.167 -8.529 1.00 78.19 103 CYS A O 1
ATOM 837 N N . ASN A 1 104 ? 3.517 9.287 -7.894 1.00 82.25 104 ASN A N 1
ATOM 838 C CA . ASN A 1 104 ? 3.714 10.317 -6.876 1.00 82.25 104 ASN A CA 1
ATOM 839 C C . ASN A 1 104 ? 4.026 9.725 -5.494 1.00 82.25 104 ASN A C 1
ATOM 841 O O . ASN A 1 104 ? 4.572 10.419 -4.640 1.00 82.25 104 ASN A O 1
ATOM 845 N N . CYS A 1 105 ? 3.776 8.427 -5.296 1.00 81.56 105 CYS A N 1
ATOM 846 C CA . CYS A 1 105 ? 3.903 7.754 -4.003 1.00 81.56 105 CYS A CA 1
ATOM 847 C C . CYS A 1 105 ? 5.352 7.555 -3.485 1.00 81.56 105 CYS A C 1
ATOM 849 O O . CYS A 1 105 ? 5.567 7.293 -2.301 1.00 81.56 105 CYS A O 1
ATOM 851 N N . LYS A 1 106 ? 6.378 7.701 -4.338 1.00 76.06 106 LYS A N 1
ATOM 852 C CA . LYS A 1 106 ? 7.827 7.699 -4.007 1.00 76.06 106 LYS A CA 1
ATOM 853 C C . LYS A 1 106 ? 8.211 6.827 -2.783 1.00 76.06 106 LYS A C 1
ATOM 855 O O . LYS A 1 106 ? 8.075 5.604 -2.810 1.00 76.06 106 LYS A O 1
ATOM 860 N N . GLY A 1 107 ? 8.720 7.435 -1.703 1.00 73.94 107 GLY A N 1
ATOM 861 C CA . GLY A 1 107 ? 9.235 6.747 -0.503 1.00 73.94 107 GLY A CA 1
ATOM 862 C C . GLY A 1 107 ? 8.169 6.225 0.470 1.00 73.94 107 GLY A C 1
ATOM 863 O O . GLY A 1 107 ? 8.501 5.636 1.507 1.00 73.94 107 GLY A O 1
ATOM 864 N N . ASN A 1 108 ? 6.902 6.434 0.134 1.00 85.69 108 ASN A N 1
ATOM 865 C CA . ASN A 1 108 ? 5.725 6.083 0.917 1.00 85.69 108 ASN A CA 1
ATOM 866 C C . ASN A 1 108 ? 4.994 4.862 0.337 1.00 85.69 108 ASN A C 1
ATOM 868 O O . ASN A 1 108 ? 3.844 4.584 0.674 1.00 85.69 108 ASN A O 1
ATOM 872 N N . THR A 1 109 ? 5.714 4.095 -0.485 1.00 87.31 109 THR A N 1
ATOM 873 C CA . THR A 1 109 ? 5.227 2.895 -1.161 1.00 87.31 109 THR A CA 1
ATOM 874 C C . THR A 1 109 ? 5.441 1.632 -0.318 1.00 87.31 109 THR A C 1
ATOM 876 O O . THR A 1 109 ? 6.503 1.419 0.286 1.00 87.31 109 THR A O 1
ATOM 879 N N . PHE A 1 110 ? 4.438 0.757 -0.310 1.00 90.75 110 PHE A N 1
ATOM 880 C CA . PHE A 1 110 ? 4.436 -0.526 0.390 1.00 90.75 110 PHE A CA 1
ATOM 881 C C . PHE A 1 110 ? 3.927 -1.648 -0.524 1.00 90.75 110 PHE A C 1
ATOM 883 O O . PHE A 1 110 ? 3.149 -1.419 -1.445 1.00 90.75 110 PHE A O 1
ATOM 890 N N . LEU A 1 111 ? 4.346 -2.877 -0.234 1.00 90.94 111 LEU A N 1
ATOM 891 C CA . LEU A 1 111 ? 3.777 -4.101 -0.789 1.00 90.94 111 LEU A CA 1
ATOM 892 C C . LEU A 1 111 ? 3.068 -4.860 0.327 1.00 90.94 111 LEU A C 1
ATOM 894 O O . LEU A 1 111 ? 3.656 -5.091 1.387 1.00 90.94 111 LEU A O 1
ATOM 898 N N . TYR A 1 112 ? 1.827 -5.264 0.085 1.00 92.50 112 TYR A N 1
ATOM 899 C CA . TYR A 1 112 ? 1.103 -6.181 0.955 1.00 92.50 112 TYR A CA 1
ATOM 900 C C . TYR A 1 112 ? 0.879 -7.510 0.242 1.00 92.50 112 TYR A C 1
ATOM 902 O O . TYR A 1 112 ? 0.171 -7.576 -0.758 1.00 92.50 112 TYR A O 1
ATOM 910 N N . PHE A 1 113 ? 1.491 -8.567 0.762 1.00 89.75 113 PHE A N 1
ATOM 911 C CA . PHE A 1 113 ? 1.352 -9.923 0.243 1.00 89.75 113 PHE A CA 1
ATOM 912 C C . PHE A 1 113 ? 0.189 -10.604 0.959 1.00 89.75 113 PHE A C 1
ATOM 914 O O . PHE A 1 113 ? 0.311 -10.907 2.149 1.00 89.75 113 PHE A O 1
ATOM 921 N N . SER A 1 114 ? -0.919 -10.839 0.254 1.00 82.94 114 SER A N 1
ATOM 922 C CA . SER A 1 114 ? -2.143 -11.417 0.827 1.00 82.94 114 SER A CA 1
ATOM 923 C C . SER A 1 114 ? -1.929 -12.840 1.335 1.00 82.94 114 SER A C 1
ATOM 925 O O . SER A 1 114 ? -2.347 -13.161 2.439 1.00 82.94 114 SER A O 1
ATOM 927 N N . GLN A 1 115 ? -1.201 -13.671 0.585 1.00 84.50 115 GLN A N 1
ATOM 928 C CA . GLN A 1 115 ? -0.944 -15.067 0.961 1.00 84.50 115 GLN A CA 1
ATOM 929 C C . GLN A 1 115 ? -0.171 -15.186 2.282 1.00 84.50 115 GLN A C 1
ATOM 931 O O . GLN A 1 115 ? -0.476 -16.030 3.119 1.00 84.50 115 GLN A O 1
ATOM 936 N N . THR A 1 116 ? 0.821 -14.317 2.498 1.00 86.69 116 THR A N 1
ATOM 937 C CA . THR A 1 116 ? 1.675 -14.352 3.697 1.00 86.69 116 THR A CA 1
ATOM 938 C C . THR A 1 116 ? 1.292 -13.304 4.744 1.00 86.69 116 THR A C 1
ATOM 940 O O . THR A 1 116 ? 2.031 -13.125 5.709 1.00 86.69 116 THR A O 1
ATOM 943 N N . HIS A 1 117 ? 0.213 -12.544 4.525 1.00 85.38 117 HIS A N 1
ATOM 944 C CA . HIS A 1 117 ? -0.236 -11.417 5.356 1.00 85.38 117 HIS A CA 1
ATOM 945 C C . HIS A 1 117 ? 0.885 -10.425 5.727 1.00 85.38 117 HIS A C 1
ATOM 947 O O . HIS A 1 117 ? 0.939 -9.882 6.833 1.00 85.38 117 HIS A O 1
ATOM 953 N N . LYS A 1 118 ? 1.827 -10.196 4.803 1.00 88.88 118 LYS A N 1
ATOM 954 C CA . LYS A 1 118 ? 3.068 -9.466 5.094 1.00 88.88 118 LYS A CA 1
ATOM 955 C C . LYS A 1 118 ? 3.050 -8.095 4.440 1.00 88.88 118 LYS A C 1
ATOM 957 O O . LYS A 1 118 ? 3.025 -7.991 3.219 1.00 88.88 118 LYS A O 1
ATOM 962 N N . LEU A 1 119 ? 3.150 -7.050 5.258 1.00 90.81 119 LEU A N 1
ATOM 963 C CA . LEU A 1 119 ? 3.347 -5.678 4.801 1.00 90.81 119 LEU A CA 1
ATOM 964 C C . LEU A 1 119 ? 4.845 -5.341 4.781 1.00 90.81 119 LEU A C 1
ATOM 966 O O . LEU A 1 119 ? 5.514 -5.398 5.815 1.00 90.81 119 LEU A O 1
ATOM 970 N N . GLN A 1 120 ? 5.375 -4.966 3.620 1.00 88.81 120 GLN A N 1
ATOM 971 C CA . GLN A 1 120 ? 6.768 -4.552 3.449 1.00 88.81 120 GLN A CA 1
ATOM 972 C C . GLN A 1 120 ? 6.840 -3.138 2.885 1.00 88.81 120 GLN A C 1
ATOM 974 O O . GLN A 1 120 ? 6.212 -2.830 1.878 1.00 88.81 120 GLN A O 1
ATOM 979 N N . ARG A 1 121 ? 7.634 -2.273 3.520 1.00 86.38 121 ARG A N 1
ATOM 980 C CA . ARG A 1 121 ? 7.962 -0.958 2.960 1.00 86.38 121 ARG A CA 1
ATOM 981 C C . ARG A 1 121 ? 9.024 -1.117 1.881 1.00 86.38 121 ARG A C 1
ATOM 983 O O . ARG A 1 121 ? 10.019 -1.802 2.116 1.00 86.38 121 ARG A O 1
ATOM 990 N N . ILE A 1 122 ? 8.864 -0.415 0.766 1.00 78.81 122 ILE A N 1
ATOM 991 C CA . ILE A 1 122 ? 9.925 -0.268 -0.231 1.00 78.81 122 ILE A CA 1
ATOM 992 C C . ILE A 1 122 ? 10.881 0.815 0.293 1.00 78.81 122 ILE A C 1
ATOM 994 O O . ILE A 1 122 ? 10.536 1.996 0.343 1.00 78.81 122 ILE A O 1
ATOM 998 N N . GLN A 1 123 ? 12.046 0.419 0.817 1.00 56.91 123 GLN A N 1
ATOM 999 C CA . GLN A 1 123 ? 12.976 1.361 1.447 1.00 56.91 123 GLN A CA 1
ATOM 1000 C C . GLN A 1 123 ? 13.843 2.099 0.407 1.00 56.91 123 GLN A C 1
ATOM 1002 O O . GLN A 1 123 ? 14.743 1.507 -0.178 1.00 56.91 123 GLN A O 1
ATOM 1007 N N . ARG A 1 124 ? 13.645 3.427 0.354 1.00 53.91 124 ARG A N 1
ATOM 1008 C CA . ARG A 1 124 ? 14.537 4.532 -0.088 1.00 53.91 124 ARG A CA 1
ATOM 1009 C C . ARG A 1 124 ? 14.347 5.135 -1.495 1.00 53.91 124 ARG A C 1
ATOM 1011 O O . ARG A 1 124 ? 14.206 4.394 -2.459 1.00 53.91 124 ARG A O 1
ATOM 1018 N N . PRO A 1 125 ? 14.455 6.480 -1.621 1.00 48.53 125 PRO A N 1
ATOM 1019 C CA . PRO A 1 125 ? 14.334 7.211 -2.878 1.00 48.53 125 PRO A CA 1
ATOM 1020 C C . PRO A 1 125 ? 15.707 7.469 -3.517 1.00 48.53 125 PRO A C 1
ATOM 1022 O O . PRO A 1 125 ? 16.403 8.386 -3.118 1.00 48.53 125 PRO A O 1
ATOM 1025 N N . PHE A 1 126 ? 16.076 6.675 -4.521 1.00 44.94 126 PHE A N 1
ATOM 1026 C CA . PHE A 1 126 ? 16.924 7.072 -5.657 1.00 44.94 126 PHE A CA 1
ATOM 1027 C C . PHE A 1 126 ? 16.548 6.097 -6.778 1.00 44.94 126 PHE A C 1
ATOM 1029 O O . PHE A 1 126 ? 16.722 4.890 -6.613 1.00 44.94 126 PHE A O 1
ATOM 1036 N N . SER A 1 127 ? 15.945 6.591 -7.862 1.00 55.78 127 SER A N 1
ATOM 1037 C CA . SER A 1 127 ? 15.206 5.814 -8.884 1.00 55.78 127 SER A CA 1
ATOM 1038 C C . SER A 1 127 ? 15.919 4.544 -9.372 1.00 55.78 127 SER A C 1
ATOM 1040 O O . SER A 1 127 ? 15.296 3.497 -9.547 1.00 55.78 127 SER A O 1
ATOM 1042 N N . VAL A 1 128 ? 17.245 4.596 -9.505 1.00 59.81 128 VAL A N 1
ATOM 1043 C CA . VAL A 1 128 ? 18.078 3.455 -9.913 1.00 59.81 128 VAL A CA 1
ATOM 1044 C C . VAL A 1 128 ? 18.147 2.366 -8.836 1.00 59.81 128 VAL A C 1
ATOM 1046 O O . VAL A 1 128 ? 18.084 1.176 -9.147 1.00 59.81 128 VAL A O 1
ATOM 1049 N N . SER A 1 129 ? 18.261 2.755 -7.564 1.00 61.31 129 SER A N 1
ATOM 1050 C CA . SER A 1 129 ? 18.287 1.822 -6.433 1.00 61.31 129 SER A CA 1
ATOM 1051 C C . SER A 1 129 ? 16.923 1.158 -6.232 1.00 61.31 129 SER A C 1
ATOM 1053 O O . SER A 1 129 ? 16.858 -0.046 -6.005 1.00 61.31 129 SER A O 1
ATOM 1055 N N . MET A 1 130 ? 15.829 1.911 -6.411 1.00 66.44 130 MET A N 1
ATOM 1056 C CA . MET A 1 130 ? 14.460 1.398 -6.267 1.00 66.44 130 MET A CA 1
ATOM 1057 C C . MET A 1 130 ? 14.127 0.326 -7.298 1.00 66.44 130 MET A C 1
ATOM 1059 O O . MET A 1 130 ? 13.574 -0.712 -6.951 1.00 66.44 130 MET A O 1
ATOM 1063 N N . LYS A 1 131 ? 14.512 0.548 -8.557 1.00 76.44 131 LYS A N 1
ATOM 1064 C CA . LYS A 1 131 ? 14.357 -0.448 -9.618 1.00 76.44 131 LYS A CA 1
ATOM 1065 C C . LYS A 1 131 ? 15.107 -1.737 -9.285 1.00 76.44 131 LYS A C 1
ATOM 1067 O O . LYS A 1 131 ? 14.532 -2.815 -9.375 1.00 76.44 131 LYS A O 1
ATOM 1072 N N . LYS A 1 132 ? 16.369 -1.638 -8.854 1.00 76.50 132 LYS A N 1
ATOM 1073 C CA . LYS A 1 132 ? 17.170 -2.813 -8.470 1.00 76.50 132 LYS A CA 1
ATOM 1074 C C . LYS A 1 132 ? 16.593 -3.537 -7.253 1.00 76.50 132 LYS A C 1
ATOM 1076 O O . LYS A 1 132 ? 16.551 -4.763 -7.256 1.00 76.50 132 LYS A O 1
ATOM 1081 N N . ASP A 1 133 ? 16.144 -2.807 -6.232 1.00 74.62 133 ASP A N 1
ATOM 1082 C CA . ASP A 1 133 ? 15.552 -3.416 -5.038 1.00 74.62 133 ASP A CA 1
ATOM 1083 C C . ASP A 1 133 ? 14.211 -4.084 -5.344 1.00 74.62 133 ASP A C 1
ATOM 1085 O O . ASP A 1 133 ? 13.989 -5.212 -4.916 1.00 74.62 133 ASP A O 1
ATOM 1089 N N . LEU A 1 134 ? 13.352 -3.437 -6.136 1.00 76.94 134 LEU A N 1
ATOM 1090 C CA . LEU A 1 134 ? 12.094 -4.017 -6.600 1.00 76.94 134 LEU A CA 1
ATOM 1091 C C . LEU A 1 134 ? 12.346 -5.318 -7.361 1.00 76.94 134 LEU A C 1
ATOM 1093 O O . LEU A 1 134 ? 11.796 -6.343 -6.976 1.00 76.94 134 LEU A O 1
ATOM 1097 N N . LEU A 1 135 ? 13.235 -5.307 -8.359 1.00 82.00 135 LEU A N 1
ATOM 1098 C CA . LEU A 1 135 ? 13.600 -6.510 -9.115 1.00 82.00 135 LEU A CA 1
ATOM 1099 C C . LEU A 1 135 ? 14.132 -7.618 -8.195 1.00 82.00 135 LEU A C 1
ATOM 1101 O O . LEU A 1 135 ? 13.671 -8.753 -8.274 1.00 82.00 135 LEU A O 1
ATOM 1105 N N . ARG A 1 136 ? 15.019 -7.277 -7.250 1.00 83.81 136 ARG A N 1
ATOM 1106 C CA . ARG A 1 136 ? 15.542 -8.219 -6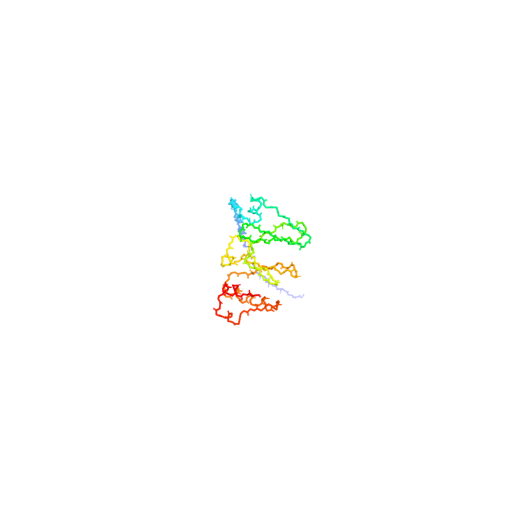.248 1.00 83.81 136 ARG A CA 1
ATOM 1107 C C . ARG A 1 136 ? 14.432 -8.817 -5.383 1.00 83.81 136 ARG A C 1
ATOM 1109 O O . ARG A 1 136 ? 14.446 -10.011 -5.105 1.00 83.81 136 ARG A O 1
ATOM 1116 N N . ARG A 1 137 ? 13.481 -8.005 -4.914 1.00 78.06 137 ARG A N 1
ATOM 1117 C CA . ARG A 1 137 ? 12.343 -8.473 -4.106 1.00 78.06 137 ARG A CA 1
ATOM 1118 C C . ARG A 1 137 ? 11.418 -9.364 -4.923 1.00 78.06 137 ARG A C 1
ATOM 1120 O O . ARG A 1 137 ? 10.976 -10.387 -4.417 1.00 78.06 137 ARG A O 1
ATOM 1127 N N . MET A 1 138 ? 11.142 -8.998 -6.168 1.00 82.12 138 MET A N 1
ATOM 1128 C CA . MET A 1 138 ? 10.324 -9.805 -7.066 1.00 82.12 138 MET A CA 1
ATOM 1129 C C . MET A 1 138 ? 10.954 -11.172 -7.316 1.00 82.12 138 MET A C 1
ATOM 1131 O O . MET A 1 138 ? 10.273 -12.179 -7.160 1.00 82.12 138 MET A O 1
ATOM 1135 N N . GLU A 1 139 ? 12.257 -11.215 -7.592 1.00 85.75 139 GLU A N 1
ATOM 1136 C CA . GLU A 1 139 ? 13.017 -12.459 -7.733 1.00 85.75 139 GLU A CA 1
ATOM 1137 C C . GLU A 1 139 ? 12.961 -13.306 -6.451 1.00 85.75 139 GLU A C 1
ATOM 1139 O O . GLU A 1 139 ? 12.610 -14.483 -6.504 1.00 85.75 139 GLU A O 1
ATOM 1144 N N . GLN A 1 140 ? 13.183 -12.693 -5.279 1.00 83.50 140 GLN A N 1
ATOM 1145 C CA . GLN A 1 140 ? 13.060 -13.366 -3.975 1.00 83.50 140 GLN A CA 1
ATOM 1146 C C . GLN A 1 140 ? 11.684 -14.001 -3.740 1.00 83.50 140 GLN A C 1
ATOM 1148 O O . GLN A 1 140 ? 11.596 -15.032 -3.078 1.00 83.50 140 GLN A O 1
ATOM 1153 N N . PHE A 1 141 ? 10.615 -13.387 -4.249 1.00 80.44 141 PHE A N 1
ATOM 1154 C CA . PHE A 1 141 ? 9.243 -13.881 -4.111 1.00 80.44 141 PHE A CA 1
ATOM 1155 C C . PHE A 1 141 ? 8.737 -14.626 -5.353 1.00 80.44 141 PHE A C 1
ATOM 1157 O O . PHE A 1 141 ? 7.549 -14.924 -5.428 1.00 80.44 141 PHE A O 1
ATOM 1164 N N . SER A 1 142 ? 9.614 -14.951 -6.312 1.00 81.62 142 SER A N 1
ATOM 1165 C CA . SER A 1 142 ? 9.252 -15.641 -7.562 1.00 81.62 142 SER A CA 1
ATOM 1166 C C . SER A 1 142 ? 8.144 -14.940 -8.369 1.00 81.62 142 SER A C 1
ATOM 1168 O O . SER A 1 142 ? 7.351 -15.586 -9.054 1.00 81.62 142 SER 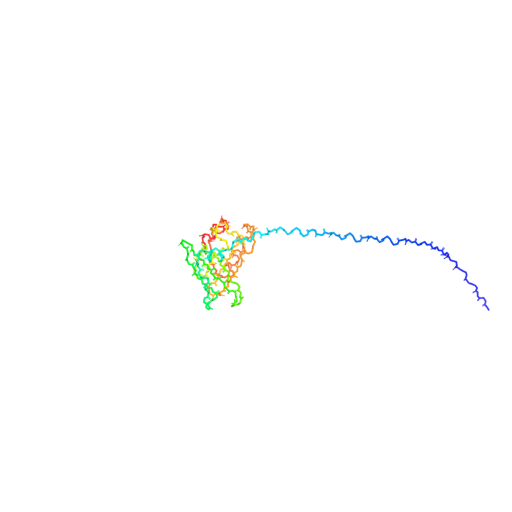A O 1
ATOM 1170 N N . ILE A 1 143 ? 8.081 -13.608 -8.299 1.00 78.62 143 ILE A N 1
ATOM 1171 C CA . ILE A 1 143 ? 7.151 -12.787 -9.081 1.00 78.62 143 ILE A CA 1
ATOM 1172 C C . ILE A 1 143 ? 7.794 -12.479 -10.436 1.00 78.62 143 ILE A C 1
ATOM 1174 O O . ILE A 1 143 ? 8.930 -12.005 -10.500 1.00 78.62 143 ILE A O 1
ATOM 1178 N N . LYS A 1 144 ? 7.058 -12.717 -11.526 1.00 82.56 144 LYS A N 1
ATOM 1179 C CA . LYS A 1 144 ? 7.511 -12.391 -12.884 1.00 82.56 144 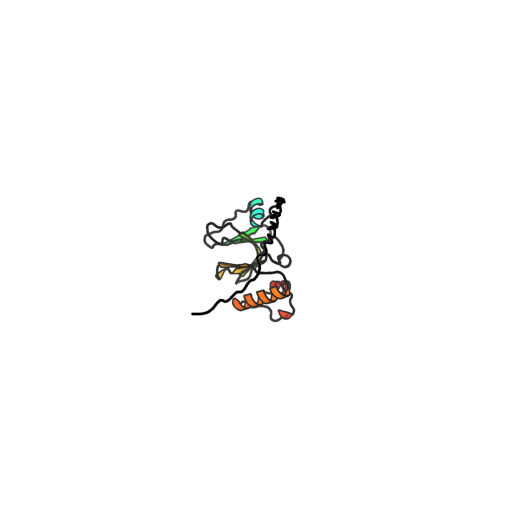LYS A CA 1
ATOM 1180 C C . LYS A 1 144 ? 7.540 -10.872 -13.092 1.00 82.56 144 LYS A C 1
ATOM 1182 O O . LYS A 1 144 ? 6.658 -10.156 -12.631 1.00 82.56 144 LYS A O 1
ATOM 1187 N N . PHE A 1 145 ? 8.546 -10.381 -13.809 1.00 81.25 145 PHE A N 1
ATOM 1188 C CA . PHE A 1 145 ? 8.658 -8.980 -14.229 1.00 81.25 145 PHE A CA 1
ATOM 1189 C C . PHE A 1 145 ? 9.013 -8.882 -15.723 1.00 81.25 145 PHE A C 1
ATOM 1191 O O . PHE A 1 145 ? 9.534 -9.853 -16.280 1.00 81.25 145 PHE A O 1
ATOM 1198 N N . PRO A 1 146 ? 8.751 -7.733 -16.381 1.00 81.94 146 PRO A N 1
ATOM 1199 C CA . PRO A 1 146 ? 9.009 -7.544 -17.811 1.00 81.94 146 PRO A CA 1
ATOM 1200 C C . PRO A 1 146 ? 10.464 -7.821 -18.213 1.00 81.94 146 PRO A C 1
ATOM 1202 O O . PRO A 1 146 ? 11.408 -7.404 -17.533 1.00 81.94 146 PRO A O 1
ATOM 1205 N N . GLN A 1 147 ? 10.671 -8.484 -19.353 1.00 83.06 147 GLN A N 1
ATOM 1206 C CA . GLN A 1 147 ? 12.017 -8.806 -19.851 1.00 83.06 147 GLN A CA 1
ATOM 1207 C C . GLN A 1 147 ? 12.791 -7.539 -20.236 1.00 83.06 147 GLN A C 1
ATOM 1209 O O . GLN A 1 147 ? 13.990 -7.427 -19.977 1.00 83.06 147 GLN A O 1
ATOM 1214 N N . GLU A 1 148 ? 12.089 -6.526 -20.741 1.00 84.06 148 GLU A N 1
ATOM 1215 C CA . GLU A 1 148 ? 12.626 -5.210 -21.075 1.00 84.06 148 GLU A CA 1
ATOM 1216 C C . GLU A 1 148 ? 12.873 -4.303 -19.855 1.00 84.06 148 GLU A C 1
ATOM 1218 O O . GLU A 1 148 ? 13.154 -3.115 -20.021 1.00 84.06 148 GLU A O 1
ATOM 1223 N N . HIS A 1 149 ? 12.824 -4.836 -18.624 1.00 78.62 149 HIS A N 1
ATOM 1224 C CA . HIS A 1 149 ? 12.986 -4.064 -17.389 1.00 78.62 149 HIS A CA 1
ATOM 1225 C C . HIS A 1 149 ? 14.187 -3.119 -17.415 1.00 78.62 149 HIS A C 1
ATOM 1227 O O . HIS A 1 149 ? 14.112 -2.067 -16.801 1.00 78.62 149 HIS A O 1
ATOM 1233 N N . LYS A 1 150 ? 15.287 -3.424 -18.120 1.00 78.12 150 LYS A N 1
ATOM 1234 C CA . LYS A 1 150 ? 16.463 -2.537 -18.231 1.00 78.12 150 LYS A CA 1
ATOM 1235 C C . LYS A 1 150 ? 16.146 -1.161 -18.829 1.00 78.12 15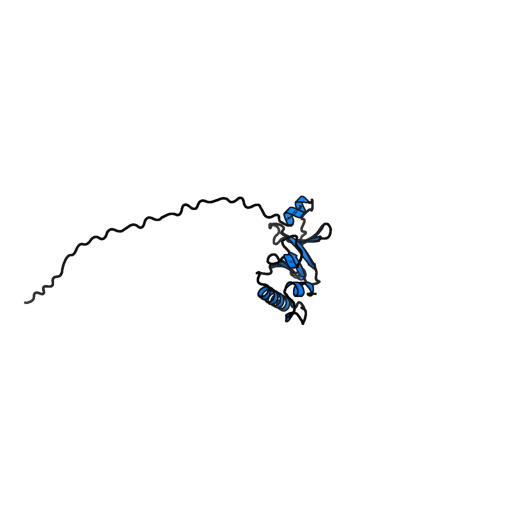0 LYS A C 1
ATOM 1237 O O . LYS A 1 150 ? 16.764 -0.198 -18.383 1.00 78.12 150 LYS A O 1
ATOM 1242 N N . GLN A 1 151 ? 15.181 -1.070 -19.740 1.00 79.50 151 GLN A N 1
ATOM 1243 C CA . GLN A 1 151 ? 14.787 0.163 -20.432 1.00 79.50 151 GLN A CA 1
ATOM 1244 C C . GLN A 1 151 ? 13.719 0.956 -19.675 1.00 79.50 151 GLN A C 1
ATOM 1246 O O . GLN A 1 151 ? 13.625 2.160 -19.858 1.00 79.50 151 GLN A O 1
ATOM 1251 N N . LEU A 1 152 ? 12.967 0.286 -18.801 1.00 74.94 152 LEU A N 1
ATOM 1252 C CA . LEU A 1 152 ? 11.896 0.901 -18.025 1.00 74.94 152 LEU A CA 1
ATOM 1253 C C . LEU A 1 152 ? 12.458 1.682 -16.839 1.00 74.94 152 LEU A C 1
ATOM 1255 O O . LEU A 1 152 ? 13.341 1.189 -16.123 1.00 74.94 152 LEU A O 1
ATOM 1259 N N . ASP A 1 153 ? 11.933 2.869 -16.576 1.00 72.00 153 ASP A N 1
ATOM 1260 C CA . ASP A 1 153 ? 12.134 3.507 -15.282 1.00 72.00 153 ASP A CA 1
ATOM 1261 C C . ASP A 1 153 ? 11.367 2.757 -14.170 1.00 72.00 153 ASP A C 1
ATOM 1263 O O . ASP A 1 153 ? 10.721 1.729 -14.386 1.00 72.00 153 ASP A O 1
ATOM 1267 N N . PHE A 1 154 ? 11.496 3.208 -12.923 1.00 73.25 154 PHE A N 1
ATOM 1268 C CA . PHE A 1 154 ? 10.840 2.539 -11.798 1.00 73.25 154 PHE A CA 1
ATOM 1269 C C . PHE A 1 154 ? 9.304 2.538 -11.913 1.00 73.25 154 PHE A C 1
ATOM 1271 O O . PHE A 1 154 ? 8.665 1.542 -11.573 1.00 73.25 154 PHE A O 1
ATOM 1278 N N . CYS A 1 155 ? 8.718 3.634 -12.391 1.00 71.38 155 CYS A N 1
ATOM 1279 C CA . CYS A 1 155 ? 7.273 3.792 -12.508 1.00 71.38 155 CYS A CA 1
ATOM 1280 C C . CYS A 1 155 ? 6.721 2.979 -13.680 1.00 71.38 155 CYS A C 1
ATOM 1282 O O . CYS A 1 155 ? 5.710 2.296 -13.528 1.00 71.38 155 CYS A O 1
ATOM 1284 N N . GLU A 1 156 ? 7.411 2.990 -14.817 1.00 75.31 156 GLU A N 1
ATOM 1285 C CA . GLU A 1 156 ? 7.098 2.162 -15.981 1.00 75.31 156 GLU A CA 1
ATOM 1286 C C . GLU A 1 156 ? 7.232 0.669 -15.673 1.00 75.31 156 GLU A C 1
ATOM 1288 O O . GLU A 1 156 ? 6.455 -0.154 -16.153 1.00 75.31 156 GLU A O 1
ATOM 1293 N N . LEU A 1 157 ? 8.204 0.300 -14.835 1.00 77.88 157 LEU A N 1
ATOM 1294 C CA . LEU A 1 157 ? 8.319 -1.067 -14.351 1.00 77.88 157 LEU A CA 1
ATOM 1295 C C . LEU A 1 157 ? 7.110 -1.422 -13.478 1.00 77.88 157 LEU A C 1
ATOM 1297 O O . LEU A 1 157 ? 6.456 -2.424 -13.743 1.00 77.88 157 LEU A O 1
ATOM 1301 N N . LEU A 1 158 ? 6.756 -0.588 -12.492 1.00 74.75 158 LEU A N 1
ATOM 1302 C CA . LEU A 1 158 ? 5.581 -0.804 -11.635 1.00 74.75 158 LEU A CA 1
ATOM 1303 C C . LEU A 1 158 ? 4.261 -0.890 -12.418 1.00 74.75 158 LEU A C 1
ATOM 1305 O O . LEU A 1 158 ? 3.385 -1.681 -12.054 1.00 74.75 158 LEU A O 1
ATOM 1309 N N . SER A 1 159 ? 4.109 -0.108 -13.489 1.00 74.81 159 SER A N 1
ATOM 1310 C CA . SER A 1 159 ? 2.917 -0.129 -14.345 1.00 74.81 159 SER A CA 1
ATOM 1311 C C . SER A 1 159 ? 2.830 -1.375 -15.232 1.00 74.81 159 SER A C 1
ATOM 1313 O O . SER A 1 159 ? 1.745 -1.700 -15.716 1.00 74.81 159 SER A O 1
ATOM 1315 N N . LYS A 1 160 ? 3.896 -2.174 -15.334 1.00 78.31 160 LYS A N 1
ATOM 1316 C CA . LYS A 1 160 ? 3.941 -3.403 -16.142 1.00 78.31 160 LYS A CA 1
ATOM 1317 C C . LYS A 1 160 ? 4.048 -4.717 -15.353 1.00 78.31 160 LYS A C 1
ATOM 1319 O O . LYS A 1 160 ? 4.090 -5.775 -15.967 1.00 78.31 160 LYS A O 1
ATOM 1324 N N . ILE A 1 161 ? 4.100 -4.683 -14.021 1.00 75.38 161 ILE A N 1
ATOM 1325 C CA . ILE A 1 161 ? 4.144 -5.909 -13.200 1.00 75.38 161 ILE A CA 1
ATOM 1326 C C . ILE A 1 161 ? 2.755 -6.557 -13.117 1.00 75.38 161 ILE A C 1
ATOM 1328 O O . ILE A 1 161 ? 1.789 -5.884 -12.756 1.00 75.38 161 ILE A O 1
ATOM 1332 N N . GLU A 1 162 ? 2.687 -7.862 -13.393 1.00 60.91 162 GLU A N 1
ATOM 1333 C CA . GLU A 1 162 ? 1.489 -8.715 -13.295 1.00 60.91 162 GLU A CA 1
ATOM 1334 C C . GLU A 1 162 ? 1.539 -9.672 -12.095 1.00 60.91 162 GLU A C 1
ATOM 1336 O O . GLU A 1 162 ? 2.617 -10.243 -11.805 1.00 60.91 162 GLU A O 1
#

Radius of gyration: 31.31 Å; chains: 1; bounding box: 102×43×77 Å

pLDDT: mean 74.59, std 18.76, range [36.94, 95.88]

Foldseek 3Di:
DDDDDDDDDDDDDDDDDPPPPDPPDPPPPPPPPPPPPPDWPVNVCVVVVHDQDDPPLQWDWDDDDPWIKIWGHPDPPGDIQIWTFQDDDPFWTWTFRDPDHPVPRAQRIWIQGSVVRDIGGQHDDDFVVSLVVVVVVCVVVVFDWDPVSVVDTNSRRVVGGD

Secondary structure (DSSP, 8-state):
--------------PPP--------------------PPPHHHHHHHTT------TTSEEEEEETTEEEEEE-SSTTSPPEEEEEEEE-SSEEEEESSS--GGG-GGGEEEEETTTTEEEE-----HHHHHHHHHHHHHHTT----GGGGTS-HHHHHHH--

Sequence (162 aa):
MKTFKLGLIKACLLLLPIVSWGQFDPIFYNIMIPHDKVETIASMLKKEGVELNIESQGYAIVNQDKNSFLLFKKKEKSDIRAFKILRKTNNFYLLCSDDVELCNCKGNTFLYFSQTHKLQRIQRPFSVSMKKDLLRRMEQFSIKFPQEHKQLDFCELLSKIE

Organism: NCBI:txid2173829